Protein AF-A0A3D5X7Q1-F1 (afdb_monomer)

Structure (mmCIF, N/CA/C/O backbone):
data_AF-A0A3D5X7Q1-F1
#
_entry.id   AF-A0A3D5X7Q1-F1
#
loop_
_atom_site.group_PDB
_atom_site.id
_atom_site.type_symbol
_atom_site.label_atom_id
_atom_site.label_alt_id
_atom_site.label_comp_id
_atom_site.label_asym_id
_atom_site.label_entity_id
_atom_site.label_seq_id
_atom_site.pdbx_PDB_ins_code
_atom_site.Cartn_x
_atom_site.Cartn_y
_atom_site.Cartn_z
_atom_site.occupancy
_atom_site.B_iso_or_equiv
_atom_site.auth_seq_id
_atom_site.auth_comp_id
_atom_site.auth_asym_id
_atom_site.auth_atom_id
_atom_site.pdbx_PDB_model_num
ATOM 1 N N . ILE A 1 1 ? 10.523 9.043 -6.114 1.00 65.50 1 ILE A N 1
ATOM 2 C CA . ILE A 1 1 ? 11.196 9.254 -4.813 1.00 65.50 1 ILE A CA 1
ATOM 3 C C . ILE A 1 1 ? 10.404 10.225 -3.940 1.00 65.50 1 ILE A C 1
ATOM 5 O O . ILE A 1 1 ? 9.596 9.738 -3.170 1.00 65.50 1 ILE A O 1
ATOM 9 N N . ALA A 1 2 ? 10.506 11.553 -4.104 1.00 76.44 2 ALA A N 1
ATOM 10 C CA . ALA A 1 2 ? 9.843 12.506 -3.192 1.00 76.44 2 ALA A CA 1
ATOM 11 C C . ALA A 1 2 ? 8.314 12.320 -3.074 1.00 76.44 2 ALA A C 1
ATOM 13 O O . ALA A 1 2 ? 7.772 12.311 -1.973 1.00 76.44 2 ALA A O 1
ATOM 14 N N . PHE A 1 3 ? 7.626 12.100 -4.199 1.00 76.19 3 PHE A N 1
ATOM 15 C CA . PHE A 1 3 ? 6.180 11.849 -4.205 1.00 76.19 3 PHE A CA 1
ATOM 16 C C . PHE A 1 3 ? 5.803 10.538 -3.491 1.00 76.19 3 PHE A C 1
ATOM 18 O O . PHE A 1 3 ? 4.850 10.497 -2.717 1.00 76.19 3 PHE A O 1
ATOM 25 N N . SER A 1 4 ? 6.599 9.485 -3.702 1.00 79.50 4 SER A N 1
ATOM 26 C CA . SER A 1 4 ? 6.435 8.180 -3.054 1.00 79.50 4 SER A CA 1
ATOM 27 C C . SER A 1 4 ? 6.552 8.297 -1.531 1.00 79.50 4 SER A C 1
ATOM 29 O O . SER A 1 4 ? 5.732 7.747 -0.802 1.00 79.50 4 SER A O 1
ATOM 31 N N . SER A 1 5 ? 7.525 9.070 -1.043 1.00 80.38 5 SER A N 1
ATOM 32 C CA . SER A 1 5 ? 7.782 9.253 0.390 1.00 80.38 5 SER A CA 1
ATOM 33 C C . SER A 1 5 ? 6.630 9.947 1.122 1.00 80.38 5 SER A C 1
ATOM 35 O O . SER A 1 5 ? 6.291 9.553 2.235 1.00 80.38 5 SER A O 1
ATOM 37 N N . VAL A 1 6 ? 5.988 10.940 0.496 1.00 84.12 6 VAL A N 1
ATOM 38 C CA . VAL A 1 6 ? 4.810 11.609 1.076 1.00 84.12 6 VAL A CA 1
ATOM 39 C C . VAL A 1 6 ? 3.647 10.627 1.202 1.00 84.12 6 VAL A C 1
ATOM 41 O O . VAL A 1 6 ? 3.031 10.532 2.263 1.00 84.12 6 VAL A O 1
ATOM 44 N N . LEU A 1 7 ? 3.381 9.850 0.147 1.00 82.69 7 LEU A N 1
ATOM 45 C CA . LEU A 1 7 ? 2.304 8.859 0.139 1.00 82.69 7 LEU A CA 1
ATOM 46 C C . LEU A 1 7 ? 2.527 7.768 1.197 1.00 82.69 7 LEU A C 1
ATOM 48 O O . LEU A 1 7 ? 1.605 7.414 1.927 1.00 82.69 7 LEU A O 1
ATOM 52 N N . LEU A 1 8 ? 3.765 7.282 1.322 1.00 83.69 8 LEU A N 1
ATOM 53 C CA . LEU A 1 8 ? 4.161 6.322 2.353 1.00 83.69 8 LEU A CA 1
ATOM 54 C C . LEU A 1 8 ? 3.983 6.889 3.764 1.00 83.69 8 LEU A C 1
ATOM 56 O O . LEU A 1 8 ? 3.559 6.155 4.652 1.00 83.69 8 LEU A O 1
ATOM 60 N N . GLY A 1 9 ? 4.263 8.176 3.981 1.00 83.62 9 GLY A N 1
ATOM 61 C CA . GLY A 1 9 ? 4.018 8.836 5.264 1.00 83.62 9 GLY A CA 1
ATOM 62 C C . GLY A 1 9 ? 2.543 8.774 5.671 1.00 83.62 9 GLY A C 1
ATOM 63 O O . GLY A 1 9 ? 2.223 8.322 6.769 1.00 83.62 9 GLY A O 1
ATOM 64 N N . PHE A 1 10 ? 1.634 9.138 4.762 1.00 82.94 10 PHE A N 1
ATOM 65 C CA . PHE A 1 10 ? 0.189 9.028 5.003 1.00 82.94 10 PHE A CA 1
ATOM 66 C C . PHE A 1 10 ? -0.265 7.582 5.220 1.00 82.94 10 PHE A C 1
ATOM 68 O O . PHE A 1 10 ? -1.046 7.311 6.136 1.00 82.94 10 PHE A O 1
ATOM 75 N N . ALA A 1 11 ? 0.250 6.652 4.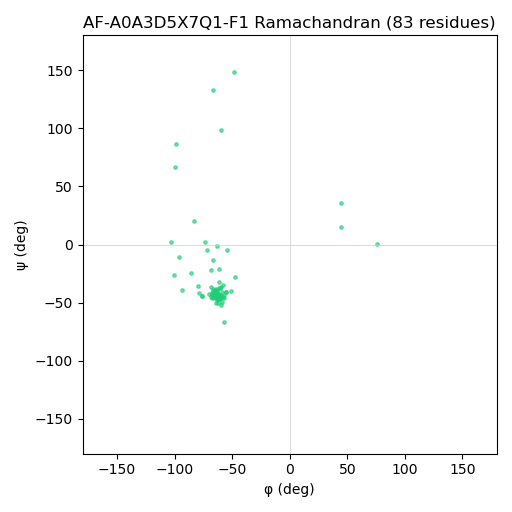414 1.00 83.56 11 ALA A N 1
ATOM 76 C CA . ALA A 1 11 ? -0.056 5.233 4.529 1.00 83.56 11 ALA A CA 1
ATOM 77 C C . ALA A 1 11 ? 0.349 4.678 5.902 1.00 83.56 11 ALA A C 1
ATOM 79 O O . ALA A 1 11 ? -0.439 3.982 6.539 1.00 83.56 11 ALA A O 1
ATOM 80 N N . ASN A 1 12 ? 1.542 5.040 6.386 1.00 82.62 12 ASN A N 1
ATOM 81 C CA . ASN A 1 12 ? 2.039 4.629 7.698 1.00 82.62 12 ASN A CA 1
ATOM 82 C C . ASN A 1 12 ? 1.186 5.191 8.837 1.00 82.62 12 ASN A C 1
ATOM 84 O O . ASN A 1 12 ? 0.864 4.447 9.751 1.00 82.62 12 ASN A O 1
ATOM 88 N N . ILE A 1 13 ? 0.757 6.457 8.774 1.00 86.44 13 ILE A N 1
ATOM 89 C CA . ILE A 1 13 ? -0.108 7.047 9.813 1.00 86.44 13 ILE A CA 1
ATOM 90 C C . ILE A 1 13 ? -1.434 6.281 9.920 1.00 86.44 13 ILE A C 1
ATOM 92 O O . ILE A 1 13 ? -1.859 5.919 11.019 1.00 86.44 13 ILE A O 1
ATOM 96 N N . LEU A 1 14 ? -2.079 5.993 8.784 1.00 81.88 14 LEU A N 1
ATOM 97 C CA . LEU A 1 14 ? -3.321 5.216 8.757 1.00 81.88 14 LEU A CA 1
ATOM 98 C C . LEU A 1 14 ? -3.104 3.783 9.241 1.00 81.88 14 LEU A C 1
ATOM 100 O O . LEU A 1 14 ? -3.906 3.273 10.021 1.00 81.88 14 LEU A O 1
ATOM 104 N N . PHE A 1 15 ? -2.014 3.150 8.812 1.00 81.62 15 PHE A N 1
ATOM 105 C CA . PHE A 1 15 ? -1.667 1.795 9.213 1.00 81.62 15 PHE A CA 1
ATOM 106 C C . PHE A 1 15 ? -1.363 1.694 10.714 1.00 81.62 15 PHE A C 1
ATOM 108 O O . PHE A 1 15 ? -1.874 0.805 11.391 1.00 81.62 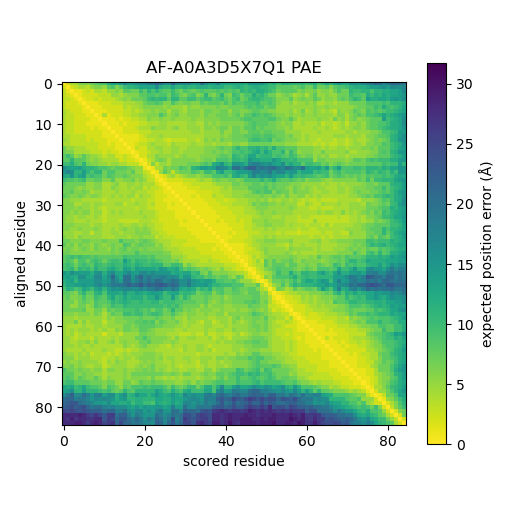15 PHE A O 1
ATOM 115 N N . SER A 1 16 ? -0.618 2.651 11.273 1.00 80.12 16 SER A N 1
ATOM 116 C CA . SER A 1 16 ? -0.409 2.770 12.718 1.00 80.12 16 SER A CA 1
ATOM 117 C C . SER A 1 16 ? -1.733 2.961 13.464 1.00 80.12 16 SER A C 1
ATOM 119 O O . SER A 1 16 ? -1.916 2.374 14.528 1.00 80.12 16 SER A O 1
ATOM 121 N N . GLY A 1 17 ? -2.690 3.697 12.887 1.00 78.88 17 GLY A N 1
ATOM 122 C CA . GLY A 1 17 ? -4.054 3.804 13.409 1.00 78.88 17 GLY A CA 1
ATOM 123 C C . GLY A 1 17 ? -4.805 2.467 13.418 1.00 78.88 17 GLY A C 1
ATOM 124 O O . GLY A 1 17 ? -5.413 2.115 14.426 1.00 78.88 17 GLY A O 1
ATOM 125 N N . VAL A 1 18 ? -4.719 1.683 12.337 1.00 78.56 18 VAL A N 1
ATOM 126 C CA . VAL A 1 18 ? -5.299 0.328 12.249 1.00 78.56 18 VAL A CA 1
ATOM 127 C C . VAL A 1 18 ? -4.674 -0.609 13.278 1.00 78.56 18 VAL A C 1
ATOM 129 O O . VAL A 1 18 ? -5.401 -1.292 14.002 1.00 78.56 18 VAL A O 1
ATOM 132 N N . SER A 1 19 ? -3.347 -0.610 13.387 1.00 77.56 19 SER A N 1
ATOM 133 C CA . SER A 1 19 ? -2.610 -1.405 14.372 1.00 77.56 19 SER A CA 1
ATOM 134 C C . SER A 1 19 ? -2.999 -1.026 15.811 1.00 77.56 19 SER A C 1
ATOM 136 O O . SER A 1 19 ? -3.214 -1.899 16.653 1.00 77.56 19 SER A O 1
ATOM 138 N N . GLY A 1 20 ? -3.237 0.266 16.065 1.00 74.06 20 GLY A N 1
ATOM 139 C CA . GLY A 1 20 ? -3.715 0.799 17.343 1.00 74.06 20 GLY A CA 1
ATOM 140 C C . GLY A 1 20 ? -5.139 0.389 17.745 1.00 74.06 20 GLY A C 1
ATOM 141 O O . GLY A 1 20 ? -5.492 0.526 18.913 1.00 74.06 20 GLY A O 1
ATOM 142 N N . THR A 1 21 ? -5.955 -0.175 16.841 1.00 75.94 21 THR A N 1
ATOM 143 C CA . THR A 1 21 ? -7.315 -0.666 17.168 1.00 75.94 21 THR A CA 1
ATOM 144 C C . THR A 1 21 ? -7.337 -1.969 17.983 1.00 75.94 21 THR A C 1
ATOM 146 O O . THR A 1 21 ? -8.408 -2.513 18.250 1.00 75.94 21 THR A O 1
ATOM 149 N N . GLY A 1 22 ? -6.175 -2.518 18.354 1.00 65.81 22 GLY A N 1
ATOM 150 C CA . GLY A 1 22 ? -6.063 -3.745 19.153 1.00 65.81 22 GLY A CA 1
ATOM 151 C C . GLY A 1 22 ? -6.341 -5.040 18.377 1.00 65.81 22 GLY A C 1
ATOM 152 O O . GLY A 1 22 ? -6.253 -6.129 18.938 1.00 65.81 22 GLY A O 1
ATOM 153 N N . LYS A 1 23 ? -6.638 -4.955 17.072 1.00 70.62 23 LYS A N 1
ATOM 154 C CA . LYS A 1 23 ? -6.800 -6.109 16.172 1.00 70.62 23 LYS A CA 1
ATOM 155 C C . LYS A 1 23 ? -5.542 -6.345 15.337 1.00 70.62 23 LYS A C 1
ATOM 157 O O . LYS A 1 23 ? -5.570 -6.246 14.109 1.00 70.62 23 LYS A O 1
ATOM 162 N N . THR A 1 24 ? -4.452 -6.723 16.007 1.00 75.56 24 THR A N 1
ATOM 163 C CA . THR A 1 24 ? -3.139 -6.992 15.391 1.00 75.56 24 THR A CA 1
ATOM 164 C C . THR A 1 24 ? -3.232 -7.963 14.215 1.00 75.56 24 THR A C 1
ATOM 166 O O . THR A 1 24 ? -2.636 -7.715 13.175 1.00 75.56 24 THR A O 1
ATOM 169 N N . ASN A 1 25 ? -4.064 -9.007 14.319 1.00 75.69 25 ASN A N 1
ATOM 170 C CA . ASN A 1 25 ? -4.272 -9.982 13.242 1.00 75.69 25 ASN A CA 1
ATOM 171 C C . ASN A 1 25 ? -4.760 -9.346 11.930 1.00 75.69 25 ASN A C 1
ATOM 173 O O . ASN A 1 25 ? -4.383 -9.796 10.850 1.00 75.69 25 ASN A O 1
ATOM 177 N N . VAL A 1 26 ? -5.585 -8.296 12.004 1.00 78.69 26 VAL A N 1
ATOM 178 C CA . VAL A 1 26 ? -6.106 -7.630 10.803 1.00 78.69 26 VAL A CA 1
ATOM 179 C C . VAL A 1 26 ? -5.067 -6.689 10.204 1.00 78.69 26 VAL A C 1
ATOM 181 O O . VAL A 1 26 ? -4.869 -6.710 8.993 1.00 78.69 26 VAL A O 1
ATOM 184 N N . SER A 1 27 ? -4.356 -5.932 11.044 1.00 80.38 27 SER A N 1
ATOM 185 C CA . SER A 1 27 ? -3.229 -5.102 10.601 1.00 80.38 27 SER A CA 1
ATOM 186 C C . SER A 1 27 ? -2.174 -5.950 9.889 1.00 80.38 27 SER A C 1
ATOM 188 O O . SER A 1 27 ? -1.748 -5.627 8.785 1.00 80.38 27 SER A O 1
ATOM 190 N N . LEU A 1 28 ? -1.830 -7.093 10.483 1.00 80.94 28 LEU A N 1
ATOM 191 C CA . LEU A 1 28 ? -0.834 -8.012 9.949 1.00 80.94 28 LEU A CA 1
ATOM 192 C C . LEU A 1 28 ? -1.304 -8.660 8.640 1.00 80.94 28 LEU A C 1
ATOM 194 O O . LEU A 1 28 ? -0.528 -8.776 7.700 1.00 80.94 28 LEU A O 1
ATOM 198 N N . SER A 1 29 ? -2.591 -9.004 8.528 1.00 81.94 29 SER A N 1
ATOM 199 C CA . SER A 1 29 ? -3.159 -9.523 7.275 1.00 81.94 29 SER A CA 1
ATOM 200 C C . SER A 1 29 ? -3.110 -8.494 6.139 1.00 81.94 29 SER A C 1
ATOM 202 O O . SER A 1 29 ? -2.808 -8.851 5.002 1.00 81.94 29 SER A O 1
ATOM 204 N N . ILE A 1 30 ? -3.388 -7.218 6.435 1.00 84.19 30 ILE A N 1
ATOM 205 C CA . ILE A 1 30 ? -3.322 -6.120 5.457 1.00 84.19 30 ILE A CA 1
ATOM 206 C C . ILE A 1 30 ? -1.884 -5.913 4.972 1.00 84.19 30 ILE A C 1
ATOM 208 O O . ILE A 1 30 ? -1.654 -5.792 3.769 1.00 84.19 30 ILE A O 1
ATOM 212 N N . GLU A 1 31 ? -0.921 -5.909 5.891 1.00 85.50 31 GLU A N 1
ATOM 213 C CA . GLU A 1 31 ? 0.493 -5.715 5.566 1.00 85.50 31 GLU A CA 1
ATOM 214 C C . GLU A 1 31 ? 1.064 -6.888 4.764 1.00 85.50 31 GLU A C 1
ATOM 216 O O . GLU A 1 31 ? 1.710 -6.680 3.739 1.00 85.50 31 GLU A O 1
ATOM 221 N N . VAL A 1 32 ? 0.744 -8.127 5.150 1.00 86.38 32 VAL A N 1
A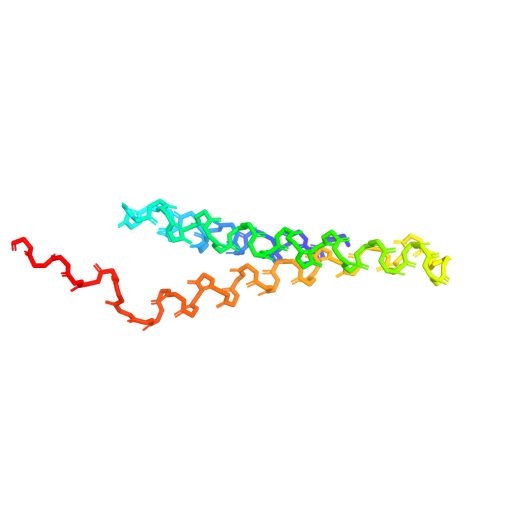TOM 222 C CA . VAL A 1 32 ? 1.146 -9.329 4.404 1.00 86.38 32 VAL A CA 1
ATOM 223 C C . VAL A 1 32 ? 0.562 -9.321 2.990 1.00 86.38 32 VAL A C 1
ATOM 225 O O . VAL A 1 32 ? 1.282 -9.605 2.035 1.00 86.38 32 VAL A O 1
ATOM 228 N N . LEU A 1 33 ? -0.711 -8.948 2.820 1.00 86.44 33 LEU A N 1
ATOM 229 C CA . LEU A 1 33 ? -1.322 -8.832 1.493 1.00 86.44 33 LEU A CA 1
ATOM 230 C C . LEU A 1 33 ? -0.608 -7.771 0.639 1.00 86.44 33 LEU A C 1
ATOM 232 O O . LEU A 1 33 ? -0.314 -8.016 -0.532 1.00 86.44 33 LEU A O 1
ATOM 236 N N . ALA A 1 34 ? -0.292 -6.615 1.227 1.00 86.50 34 ALA A N 1
ATOM 237 C CA . ALA A 1 34 ? 0.429 -5.550 0.539 1.00 86.50 34 ALA A CA 1
ATOM 238 C C . ALA A 1 34 ? 1.844 -5.976 0.127 1.00 86.50 34 ALA A C 1
ATOM 240 O O . ALA A 1 34 ? 2.268 -5.686 -0.993 1.00 86.50 34 ALA A O 1
ATOM 241 N N . LEU A 1 35 ? 2.541 -6.726 0.982 1.00 87.31 35 LEU A N 1
ATOM 242 C CA . 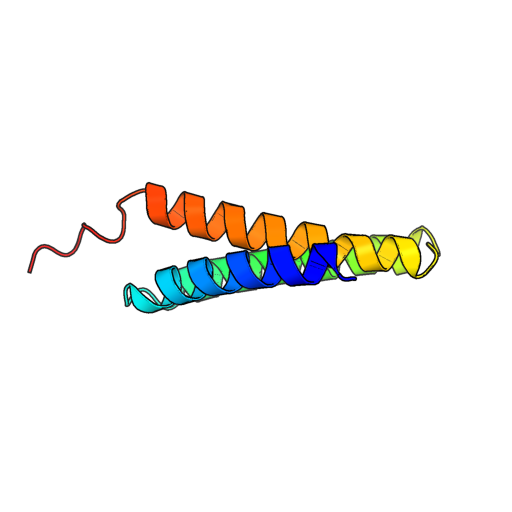LEU A 1 35 ? 3.859 -7.289 0.696 1.00 87.31 35 LEU A CA 1
ATOM 243 C C . LEU A 1 35 ? 3.816 -8.346 -0.415 1.00 87.31 35 LEU A C 1
ATOM 245 O O . LEU A 1 35 ? 4.685 -8.342 -1.283 1.00 87.31 35 LEU A O 1
ATOM 249 N N . ILE A 1 36 ? 2.799 -9.212 -0.450 1.00 89.12 36 ILE A N 1
ATOM 250 C CA . ILE A 1 36 ? 2.633 -10.199 -1.530 1.00 89.12 36 ILE A CA 1
ATOM 251 C C . ILE A 1 36 ? 2.473 -9.493 -2.881 1.00 89.12 36 ILE A C 1
ATOM 253 O O . ILE A 1 36 ? 3.136 -9.857 -3.853 1.00 89.12 36 ILE A O 1
ATOM 257 N N . VAL A 1 37 ? 1.634 -8.455 -2.943 1.00 86.44 37 VAL A N 1
ATOM 258 C CA . VAL A 1 37 ? 1.437 -7.658 -4.164 1.00 86.44 37 VAL A CA 1
ATOM 259 C C . VAL A 1 37 ? 2.723 -6.923 -4.550 1.00 86.44 37 VAL A C 1
ATOM 261 O O . VAL A 1 37 ? 3.092 -6.915 -5.723 1.00 86.44 37 VAL A O 1
ATOM 264 N N . TYR A 1 38 ? 3.437 -6.359 -3.573 1.00 86.25 38 TYR A N 1
ATOM 265 C CA . TYR A 1 38 ? 4.715 -5.680 -3.784 1.00 86.25 38 TYR A CA 1
ATOM 266 C C . TYR A 1 38 ? 5.771 -6.608 -4.399 1.00 86.25 38 TYR A C 1
ATOM 268 O O . TYR A 1 38 ? 6.367 -6.289 -5.431 1.00 86.25 38 TYR A O 1
ATOM 276 N N . VAL A 1 39 ? 5.985 -7.781 -3.796 1.00 85.31 39 VAL A N 1
ATOM 277 C CA . VAL A 1 39 ? 6.981 -8.757 -4.260 1.00 85.31 39 VAL A CA 1
ATOM 278 C C . VAL A 1 39 ? 6.575 -9.341 -5.613 1.00 85.31 39 VAL A C 1
ATOM 280 O O . VAL A 1 39 ? 7.409 -9.447 -6.506 1.00 85.31 39 VAL A O 1
ATOM 283 N N . GLY A 1 40 ? 5.292 -9.657 -5.813 1.00 86.50 40 GLY A N 1
ATOM 284 C CA . GLY A 1 40 ? 4.797 -10.159 -7.095 1.00 86.50 40 GLY A CA 1
ATOM 285 C C . GLY A 1 40 ? 4.987 -9.153 -8.232 1.00 86.50 40 GLY A C 1
ATOM 286 O O . GLY A 1 40 ? 5.490 -9.505 -9.298 1.00 86.50 40 GLY A O 1
ATOM 287 N N . TYR A 1 41 ? 4.649 -7.883 -7.999 1.00 83.50 41 TYR A N 1
ATOM 288 C CA . TYR A 1 41 ? 4.790 -6.831 -9.005 1.00 83.50 41 TYR A CA 1
ATOM 289 C C . TYR A 1 41 ? 6.258 -6.538 -9.337 1.00 83.50 41 TYR A C 1
ATOM 291 O O . TYR A 1 41 ? 6.615 -6.422 -10.509 1.00 83.50 41 TYR A O 1
ATOM 299 N N . THR A 1 42 ? 7.127 -6.470 -8.322 1.00 82.69 42 THR A N 1
ATOM 300 C CA . THR A 1 42 ? 8.573 -6.269 -8.527 1.00 82.69 42 THR A CA 1
ATOM 301 C C . THR A 1 42 ? 9.219 -7.446 -9.244 1.00 82.69 42 THR A C 1
ATOM 303 O O . THR A 1 42 ? 9.975 -7.228 -10.188 1.00 82.69 42 THR A O 1
ATOM 306 N N . ALA A 1 43 ? 8.881 -8.682 -8.874 1.00 83.06 43 ALA A N 1
ATOM 307 C CA . ALA A 1 43 ? 9.390 -9.879 -9.537 1.00 83.06 43 ALA A CA 1
ATOM 308 C C . ALA A 1 43 ? 8.954 -9.958 -11.010 1.00 83.06 43 ALA A C 1
ATOM 310 O O . ALA A 1 43 ? 9.771 -10.289 -11.867 1.00 83.06 43 ALA A O 1
ATOM 311 N N . LEU A 1 44 ? 7.704 -9.599 -11.330 1.00 82.00 44 LEU A N 1
ATOM 312 C CA . LEU A 1 44 ? 7.215 -9.547 -12.713 1.00 82.00 44 LEU A CA 1
ATOM 313 C C . LEU A 1 44 ? 7.914 -8.453 -13.535 1.00 82.00 44 LEU A C 1
ATOM 315 O O . LEU A 1 44 ? 8.352 -8.711 -14.655 1.00 82.00 44 LEU A O 1
ATOM 319 N N . MET A 1 45 ? 8.060 -7.247 -12.978 1.00 76.50 45 MET A N 1
ATOM 320 C CA . MET A 1 45 ? 8.727 -6.115 -13.637 1.00 76.50 45 MET A CA 1
ATOM 321 C C . MET A 1 45 ? 10.208 -6.382 -13.922 1.00 76.50 45 MET A C 1
ATOM 323 O O . MET A 1 45 ? 10.685 -6.142 -15.033 1.00 76.50 45 MET A O 1
ATOM 327 N N . VAL A 1 46 ? 10.935 -6.882 -12.920 1.00 78.69 46 VAL A N 1
ATOM 328 C CA . VAL A 1 46 ? 12.379 -7.132 -13.017 1.00 78.69 46 VAL A CA 1
ATOM 329 C C . VAL A 1 46 ? 12.654 -8.392 -13.833 1.00 78.69 46 VAL A C 1
ATOM 331 O O . VAL A 1 46 ? 13.515 -8.373 -14.707 1.00 78.69 46 VAL A O 1
ATOM 334 N N . GLY A 1 47 ? 11.908 -9.472 -13.586 1.00 74.44 47 GLY A N 1
ATOM 335 C CA . GLY A 1 47 ? 12.145 -10.772 -14.208 1.00 74.44 47 GLY A CA 1
ATOM 336 C C . GLY A 1 47 ? 11.677 -10.867 -15.660 1.00 74.44 47 GLY A C 1
ATOM 337 O O . GLY A 1 47 ? 12.404 -11.396 -16.494 1.00 74.44 47 GLY A O 1
ATOM 338 N N . TYR A 1 48 ? 10.481 -10.363 -15.982 1.00 66.50 48 TYR A N 1
ATOM 339 C CA . TYR A 1 48 ? 9.899 -10.541 -17.319 1.00 66.50 48 TYR A CA 1
ATOM 340 C C . TYR A 1 48 ? 10.211 -9.377 -18.264 1.00 66.50 48 TYR A C 1
ATOM 342 O O . TYR A 1 48 ? 10.485 -9.590 -19.442 1.00 66.50 48 TYR A O 1
ATOM 350 N N . PHE A 1 49 ? 10.197 -8.141 -17.759 1.00 68.62 49 PHE A N 1
ATOM 351 C CA . PHE A 1 49 ? 10.336 -6.953 -18.602 1.00 68.62 49 PHE A CA 1
ATOM 352 C C . PHE A 1 49 ? 11.763 -6.398 -18.693 1.00 68.62 49 PHE A C 1
ATOM 354 O O . PHE A 1 49 ? 11.986 -5.514 -19.518 1.00 68.62 49 PHE A O 1
ATOM 361 N N . ASN A 1 50 ? 12.720 -6.868 -17.870 1.00 66.44 50 ASN A N 1
ATOM 362 C CA . ASN A 1 50 ? 14.023 -6.199 -17.682 1.00 66.44 50 ASN A CA 1
ATOM 363 C C . ASN A 1 50 ? 13.847 -4.675 -17.525 1.00 66.44 50 ASN A C 1
ATOM 365 O O . ASN A 1 50 ? 14.623 -3.874 -18.051 1.00 66.44 50 ASN A O 1
ATOM 369 N N . ALA A 1 51 ? 12.753 -4.268 -16.872 1.00 62.56 51 ALA A N 1
ATOM 370 C CA . ALA A 1 51 ? 12.357 -2.876 -16.845 1.00 62.56 51 ALA A CA 1
ATOM 371 C C . ALA A 1 51 ? 13.400 -2.077 -16.062 1.00 62.56 51 ALA A C 1
ATOM 373 O O . ALA A 1 51 ? 13.804 -2.471 -14.965 1.00 62.56 51 ALA A O 1
ATOM 374 N N . SER A 1 52 ? 13.824 -0.943 -16.621 1.00 72.31 52 SER A N 1
ATOM 375 C CA . SER A 1 52 ? 14.744 -0.016 -15.964 1.00 72.31 52 SER A CA 1
ATOM 376 C C . SER A 1 52 ? 14.300 0.281 -14.529 1.00 72.31 52 SER A C 1
ATOM 378 O O . SER A 1 52 ? 13.104 0.351 -14.242 1.00 72.31 52 SER A O 1
ATOM 380 N N . VAL A 1 53 ? 15.264 0.539 -13.640 1.00 72.81 53 VAL A N 1
ATOM 381 C CA . VAL A 1 53 ? 15.058 0.849 -12.207 1.00 72.81 53 VAL A CA 1
ATOM 382 C C . VAL A 1 53 ? 13.963 1.905 -11.968 1.00 72.81 53 VAL A C 1
ATOM 384 O O . VAL A 1 53 ? 13.270 1.873 -10.954 1.00 72.81 53 VAL A O 1
ATOM 387 N N . THR A 1 54 ? 13.744 2.808 -12.926 1.00 74.06 54 THR A N 1
ATOM 388 C CA . THR A 1 54 ? 12.646 3.785 -12.933 1.00 74.06 54 THR A CA 1
ATOM 389 C C . THR A 1 54 ? 11.261 3.151 -12.796 1.00 74.06 54 THR A C 1
ATOM 391 O O . THR A 1 54 ? 10.413 3.678 -12.081 1.00 74.06 54 THR A O 1
ATOM 394 N N . VAL A 1 55 ? 11.021 2.024 -13.465 1.00 70.56 55 VAL A N 1
ATOM 395 C CA . VAL A 1 55 ? 9.739 1.321 -13.407 1.00 70.56 55 VAL A CA 1
ATOM 396 C C . VAL A 1 55 ? 9.639 0.503 -12.125 1.00 70.56 55 VAL A C 1
ATOM 398 O O . VAL A 1 55 ? 8.578 0.486 -11.505 1.00 70.56 55 VAL A O 1
ATOM 401 N N . ALA A 1 56 ? 10.750 -0.072 -11.654 1.00 74.06 56 ALA A N 1
ATOM 402 C CA . ALA A 1 56 ? 10.798 -0.713 -10.342 1.00 74.06 56 ALA A CA 1
ATOM 403 C C . ALA A 1 56 ? 10.350 0.257 -9.236 1.00 74.06 56 ALA A C 1
ATOM 405 O O . ALA A 1 56 ? 9.533 -0.117 -8.411 1.00 74.06 56 ALA A O 1
ATOM 406 N N . TRP A 1 57 ? 10.751 1.530 -9.293 1.00 74.25 57 TRP A N 1
ATOM 407 C CA . TRP A 1 57 ? 10.338 2.576 -8.343 1.00 74.25 57 TRP A CA 1
ATOM 408 C C . TRP A 1 57 ? 8.828 2.868 -8.292 1.00 74.25 57 TRP A C 1
ATOM 410 O O . TRP A 1 57 ? 8.335 3.417 -7.303 1.00 74.25 57 TRP A O 1
ATOM 420 N N . THR A 1 5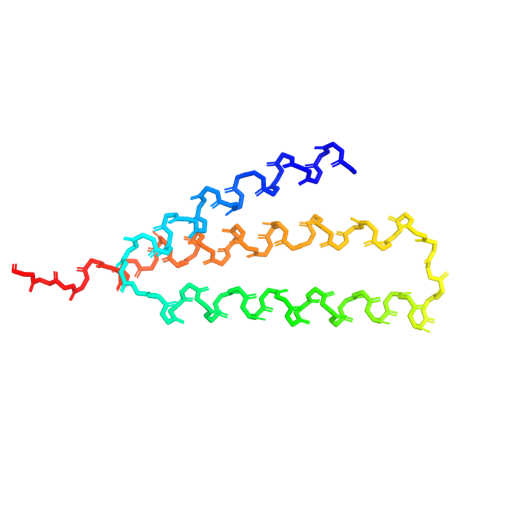8 ? 8.060 2.518 -9.328 1.00 80.19 58 THR A N 1
ATOM 421 C CA . THR A 1 58 ? 6.596 2.713 -9.313 1.00 80.19 58 THR A CA 1
ATOM 422 C C . THR A 1 58 ? 5.900 1.800 -8.303 1.00 80.19 58 THR A C 1
ATOM 424 O O . THR A 1 58 ? 4.821 2.140 -7.811 1.00 80.19 58 THR A O 1
ATOM 427 N N . VAL A 1 59 ? 6.548 0.696 -7.912 1.00 80.81 59 VAL A N 1
ATOM 428 C CA . VAL A 1 59 ? 6.037 -0.231 -6.898 1.00 80.81 59 VAL A CA 1
ATOM 429 C C . VAL A 1 59 ? 5.856 0.439 -5.533 1.00 80.81 59 VAL A C 1
ATOM 431 O O . VAL A 1 59 ? 4.926 0.103 -4.810 1.00 80.81 59 VAL A O 1
ATOM 434 N N . GLU A 1 60 ? 6.684 1.425 -5.178 1.00 80.88 60 GLU A N 1
ATOM 435 C CA . GLU A 1 60 ? 6.567 2.124 -3.892 1.00 80.88 60 GLU A CA 1
ATOM 436 C C . GLU A 1 60 ? 5.299 2.970 -3.828 1.00 80.88 60 GLU A C 1
ATOM 438 O O . GLU A 1 60 ? 4.639 3.046 -2.790 1.00 80.88 60 GLU A O 1
ATOM 443 N N . ILE A 1 61 ? 4.926 3.571 -4.961 1.00 82.38 61 ILE A N 1
ATOM 444 C CA . ILE A 1 61 ? 3.670 4.308 -5.091 1.00 82.38 61 ILE A CA 1
ATOM 445 C C . ILE A 1 61 ? 2.507 3.321 -4.993 1.00 82.38 61 I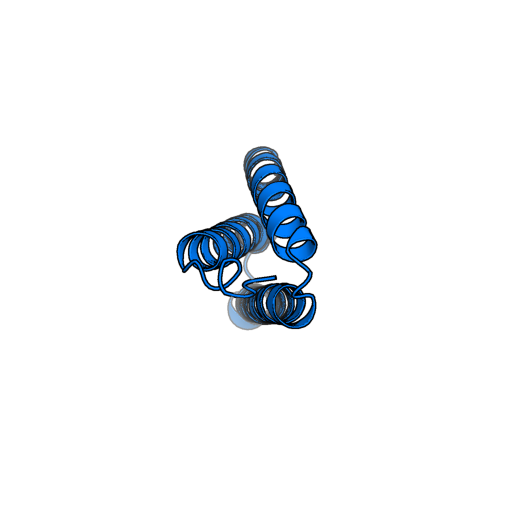LE A C 1
ATOM 447 O O . ILE A 1 61 ? 1.567 3.564 -4.239 1.00 82.38 61 ILE A O 1
ATOM 451 N N . LEU A 1 62 ? 2.593 2.187 -5.697 1.00 82.19 62 LEU A N 1
ATOM 452 C CA . LEU A 1 62 ? 1.578 1.135 -5.661 1.00 82.19 62 LEU A CA 1
ATOM 453 C C . LEU A 1 62 ? 1.365 0.606 -4.234 1.00 82.19 62 LEU A C 1
ATOM 455 O O . LEU A 1 62 ? 0.229 0.486 -3.789 1.00 82.19 62 LEU A O 1
ATOM 459 N N . TYR A 1 63 ? 2.450 0.351 -3.504 1.00 84.50 63 TYR A N 1
ATOM 460 C CA . TYR A 1 63 ? 2.424 -0.122 -2.123 1.00 84.50 63 TYR A CA 1
ATOM 461 C C . TYR A 1 63 ? 1.803 0.896 -1.175 1.00 84.50 63 TYR A C 1
ATOM 463 O O . TYR A 1 63 ? 0.881 0.555 -0.437 1.00 84.50 63 TYR A O 1
ATOM 471 N N . GLY A 1 64 ? 2.249 2.156 -1.224 1.00 82.56 64 GLY A N 1
ATOM 472 C CA . GLY A 1 64 ? 1.682 3.216 -0.393 1.00 82.56 64 GLY A CA 1
ATOM 473 C C . GLY A 1 64 ? 0.185 3.400 -0.647 1.00 82.56 64 GLY A C 1
ATOM 474 O O . GLY A 1 64 ? -0.593 3.539 0.297 1.00 82.56 64 GLY A O 1
ATOM 475 N N . LEU A 1 65 ? -0.241 3.328 -1.911 1.00 84.31 65 LEU A N 1
ATOM 476 C CA . LEU A 1 65 ? -1.645 3.445 -2.302 1.00 84.31 65 LEU A CA 1
ATOM 477 C C . LEU A 1 65 ? -2.458 2.237 -1.817 1.00 84.31 65 LEU A C 1
ATOM 479 O O . LEU A 1 65 ? -3.519 2.418 -1.224 1.00 84.31 65 LEU A O 1
ATOM 483 N N . LEU A 1 66 ? -1.939 1.018 -1.986 1.00 84.56 66 LEU A N 1
ATOM 484 C CA . LEU A 1 66 ? -2.594 -0.206 -1.527 1.00 84.56 66 LEU A CA 1
ATOM 485 C C . LEU A 1 66 ? -2.746 -0.218 -0.001 1.00 84.56 66 LEU A C 1
ATOM 487 O O . LEU A 1 66 ? -3.838 -0.468 0.505 1.00 84.56 66 LEU A O 1
ATOM 491 N N . LEU A 1 67 ? -1.682 0.118 0.731 1.00 85.00 67 LEU A N 1
ATOM 492 C CA . LEU A 1 67 ? -1.685 0.173 2.190 1.00 85.00 67 LEU A CA 1
ATOM 493 C C . LEU A 1 67 ? -2.653 1.251 2.699 1.00 85.00 67 LEU A C 1
ATOM 495 O O . LEU A 1 67 ? -3.420 0.996 3.626 1.00 85.00 67 LEU A O 1
ATOM 499 N N . THR A 1 68 ? -2.684 2.420 2.051 1.00 82.94 68 THR A N 1
ATOM 500 C CA . THR A 1 68 ? -3.636 3.504 2.350 1.00 82.94 68 THR A CA 1
ATOM 501 C C . THR A 1 68 ? -5.076 3.058 2.112 1.00 82.94 68 THR A C 1
ATOM 503 O O . THR A 1 68 ? -5.916 3.216 2.994 1.00 82.94 68 THR A O 1
ATOM 506 N N . VAL A 1 69 ? -5.375 2.476 0.946 1.00 83.50 69 VAL A N 1
ATOM 507 C CA . VAL A 1 69 ? -6.730 2.038 0.577 1.00 83.50 69 VAL A CA 1
ATOM 508 C C . VAL A 1 69 ? -7.209 0.921 1.491 1.00 83.50 69 VAL A C 1
ATOM 510 O O . VAL A 1 69 ? -8.331 0.995 1.976 1.00 83.50 69 VAL A O 1
ATOM 513 N N . LEU A 1 70 ? -6.378 -0.084 1.770 1.00 79.94 70 LEU A N 1
ATOM 514 C CA . LEU A 1 70 ? -6.737 -1.193 2.654 1.00 79.94 70 LEU A CA 1
ATOM 515 C C . LEU A 1 70 ? -6.921 -0.723 4.099 1.00 79.94 70 LEU A C 1
ATOM 517 O O . LEU A 1 70 ? -7.903 -1.099 4.736 1.00 79.94 70 LEU A O 1
ATOM 521 N N . SER A 1 71 ? -6.034 0.143 4.596 1.00 79.56 71 SER A N 1
ATOM 522 C CA . SER A 1 71 ? -6.145 0.701 5.948 1.00 79.56 71 SER A CA 1
ATOM 523 C C . SER A 1 71 ? -7.372 1.599 6.088 1.00 79.56 71 SER A C 1
ATOM 525 O O . SER A 1 71 ? -8.099 1.495 7.072 1.00 79.56 71 SER A O 1
ATOM 527 N N . PHE A 1 72 ? -7.658 2.435 5.085 1.00 78.62 72 PHE A N 1
ATOM 528 C CA . PHE A 1 72 ? -8.836 3.299 5.060 1.00 78.62 72 PHE A CA 1
ATOM 529 C C . PHE A 1 72 ? -10.135 2.507 4.882 1.00 78.62 72 PHE A C 1
ATOM 531 O O . PHE A 1 72 ? -11.120 2.777 5.560 1.00 78.62 72 PHE A O 1
ATOM 538 N N . ALA A 1 73 ? -10.154 1.508 3.997 1.00 79.56 73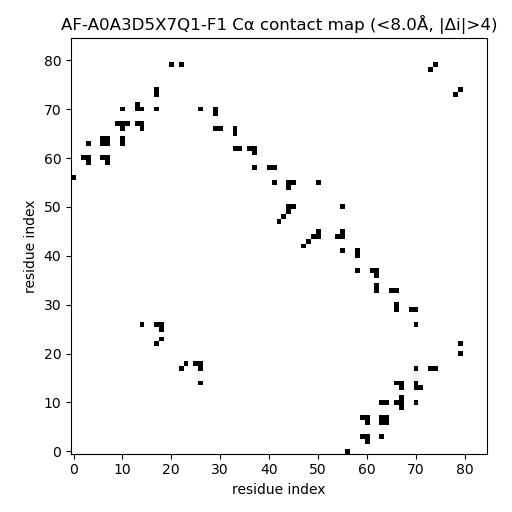 ALA A N 1
ATOM 539 C CA . ALA A 1 73 ? -11.307 0.638 3.788 1.00 79.56 73 ALA A CA 1
ATOM 540 C C . ALA A 1 73 ? -11.603 -0.192 5.035 1.00 79.56 73 ALA A C 1
ATOM 542 O O . ALA A 1 73 ? -12.774 -0.325 5.399 1.00 79.56 73 ALA A O 1
ATOM 543 N N . TYR A 1 74 ? -10.554 -0.678 5.719 1.00 74.19 74 TYR A N 1
ATOM 544 C CA . TYR A 1 74 ? -10.693 -1.238 7.051 1.00 74.19 74 TYR A CA 1
ATOM 545 C C . TYR A 1 74 ? -11.308 -0.173 7.944 1.00 74.19 74 TYR A C 1
ATOM 547 O O . TYR A 1 74 ? -12.484 -0.339 8.196 1.00 74.19 74 TYR A O 1
ATOM 555 N N . LEU A 1 75 ? -10.646 0.955 8.247 1.00 71.06 75 LEU A N 1
ATOM 556 C CA . LEU A 1 75 ? -11.138 2.090 9.066 1.00 71.06 75 LEU A CA 1
ATOM 557 C C . LEU A 1 75 ? -12.473 2.739 8.634 1.00 71.06 75 LEU A C 1
ATOM 559 O O . LEU A 1 75 ? -13.014 3.567 9.361 1.00 71.06 75 LEU A O 1
ATOM 563 N N . LYS A 1 76 ? -13.080 2.338 7.517 1.00 72.62 76 LYS A N 1
ATOM 564 C CA . LYS A 1 76 ? -14.455 2.701 7.141 1.00 72.62 76 LYS A CA 1
ATOM 565 C C . LYS A 1 76 ? -15.488 1.600 7.431 1.00 72.62 76 LYS A C 1
ATOM 567 O O . LYS A 1 76 ? -16.646 1.897 7.705 1.00 72.62 76 LYS A O 1
ATOM 572 N N . SER A 1 77 ? -15.077 0.333 7.453 1.00 65.38 77 SER A N 1
ATOM 573 C CA . SER A 1 77 ? -15.901 -0.856 7.723 1.00 65.38 77 SER A CA 1
ATOM 574 C C . SER A 1 77 ? -16.548 -0.947 9.128 1.00 65.38 77 SER A C 1
ATOM 576 O O . SER A 1 77 ? -17.217 -1.944 9.393 1.00 65.38 77 SER A O 1
ATOM 578 N N . ASN A 1 78 ? -16.342 0.006 10.044 1.00 59.91 78 ASN A N 1
ATOM 579 C CA . ASN A 1 78 ? -16.767 0.010 11.460 1.00 59.91 78 ASN A CA 1
ATOM 580 C C . ASN A 1 78 ? -16.545 -1.298 12.261 1.00 59.91 78 ASN A C 1
ATOM 582 O O . ASN A 1 78 ? -17.045 -1.445 13.372 1.00 59.91 78 ASN A O 1
ATOM 586 N N . ARG A 1 79 ? -15.734 -2.243 11.761 1.00 59.94 79 ARG A N 1
ATOM 587 C CA . ARG A 1 79 ? -15.452 -3.539 12.411 1.00 59.94 79 ARG A CA 1
ATOM 588 C C . ARG A 1 79 ? -14.551 -3.431 13.658 1.00 59.94 79 ARG A C 1
ATOM 590 O O . ARG A 1 79 ? -14.344 -4.450 14.330 1.00 59.94 79 ARG A O 1
ATOM 597 N N . TRP A 1 80 ? -14.027 -2.240 13.982 1.00 60.03 80 TRP A N 1
ATOM 598 C CA . TRP A 1 80 ? -13.413 -1.924 15.290 1.00 60.03 80 TRP A CA 1
ATOM 599 C C . TRP A 1 80 ? -14.436 -1.475 16.338 1.00 60.03 80 TRP A C 1
ATOM 601 O O . TRP A 1 80 ? -14.188 -1.704 17.512 1.00 60.03 80 TRP A O 1
ATOM 611 N N . VAL A 1 81 ? -15.599 -0.928 15.957 1.00 55.38 81 VAL A N 1
ATOM 612 C CA . VAL A 1 81 ? -16.644 -0.439 16.894 1.00 55.38 81 VAL A CA 1
ATOM 613 C C . VAL A 1 81 ? -17.547 -1.586 17.389 1.00 55.38 81 VAL A C 1
ATOM 615 O O . VAL A 1 81 ? -18.675 -1.388 17.813 1.00 55.38 81 VAL A O 1
ATOM 618 N N . GLY A 1 82 ? -17.075 -2.831 17.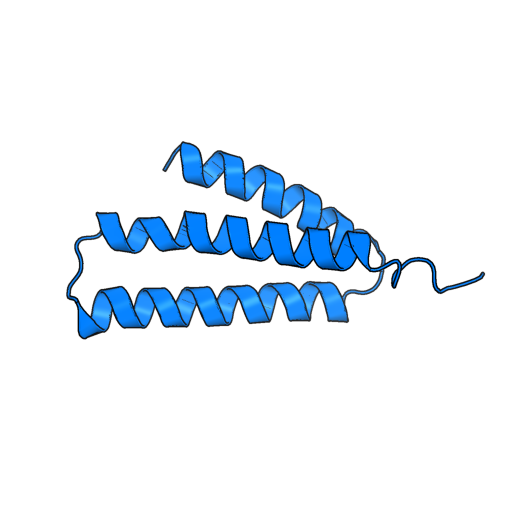295 1.00 52.00 82 GLY A N 1
ATOM 619 C CA . GLY A 1 82 ? -17.851 -4.027 17.635 1.00 52.00 82 GLY A CA 1
ATOM 620 C C . GLY A 1 82 ? -17.506 -4.663 18.978 1.00 52.00 82 GLY A C 1
ATOM 621 O O . GLY A 1 82 ? -18.063 -5.710 19.286 1.00 52.00 82 GLY A O 1
ATOM 622 N N . VAL A 1 83 ? -16.583 -4.096 19.759 1.00 51.53 83 VAL A N 1
ATOM 623 C CA . VAL A 1 83 ? -16.420 -4.505 21.160 1.00 51.53 83 VAL A CA 1
ATOM 624 C C . VAL A 1 83 ? -17.167 -3.482 22.001 1.00 51.53 83 VAL A C 1
ATOM 626 O O . VAL A 1 83 ? -16.604 -2.476 22.420 1.00 51.53 83 VAL A O 1
ATOM 629 N N . SER A 1 84 ? -18.468 -3.720 22.172 1.00 38.19 84 SER A N 1
ATOM 630 C CA . SER A 1 84 ? -19.222 -3.165 23.290 1.00 38.19 84 SER A CA 1
ATOM 631 C C . SER A 1 84 ? -18.574 -3.688 24.572 1.00 38.19 84 SER A C 1
ATOM 633 O O . SER A 1 84 ? -18.770 -4.855 24.924 1.00 38.19 84 SER A O 1
ATOM 635 N N . VAL A 1 85 ? -17.731 -2.862 25.188 1.00 46.69 85 VAL A N 1
ATOM 636 C CA . VAL A 1 85 ? -17.407 -2.984 26.613 1.00 46.69 85 VAL A CA 1
ATOM 637 C C . VAL A 1 85 ? -18.572 -2.463 27.438 1.00 46.69 85 VAL A C 1
ATOM 639 O O . VAL A 1 85 ? -19.187 -1.461 27.005 1.00 46.69 85 VAL A O 1
#

Mean predicted aligned error: 7.83 Å

pLDDT: mean 76.67, std 9.84, range [38.19, 89.12]

Secondary structure (DSSP, 8-state):
-HHHHHHHHHHHHHHHHHHTTT-HHHHHHHHHHHHHHHHHHHHHHHHHH---HHHHTHHHHHHHHHHHHHHHHHHHS-TTTT---

Solvent-accessible surface area (backbone atoms only — not comparable to full-atom values): 4687 Å² total; per-residue (Å²): 105,76,71,34,53,55,43,36,51,56,16,49,56,45,38,53,53,46,41,67,65,74,44,52,72,58,38,51,51,54,51,51,53,44,49,51,53,42,52,52,52,46,50,49,40,50,71,74,63,67,47,56,70,74,60,56,57,50,46,52,44,52,40,21,51,48,43,34,51,54,31,49,52,50,76,64,62,57,75,76,78,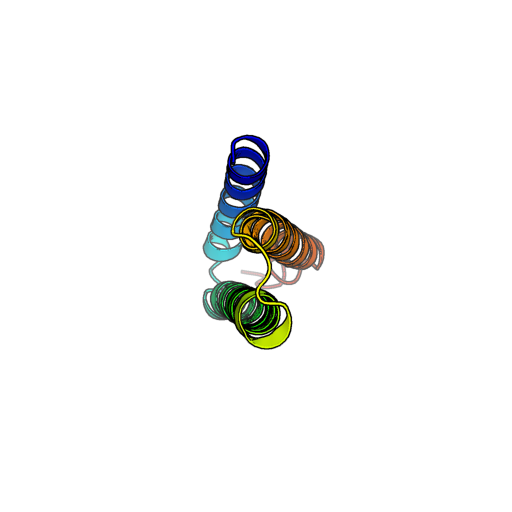68,72,84,124

Radius of gyration: 14.94 Å; Cα contacts (8 Å, |Δi|>4): 63; chains: 1; bounding box: 34×23×45 Å

Foldseek 3Di:
DVVLVVLLVLLVVLLVVLCVLVPVVLSVVQLVVLVVVLVVVLCCCCPPVVHPVVVNVVSSVVSSVSSNCSSVVVVVVCPSVPPPD

Sequence (85 aa):
IAFSSVLLGFANILFSGVSGTGKTNVSLSIEVLALIVYVGYTALMVGYFNASVTVAWTVEILYGLLLTVLSFAYLKSNRWVGVSV